Protein AF-A0A1H6U045-F1 (afdb_monomer_lite)

Radius of gyration: 19.2 Å; chains: 1; bounding box: 40×19×53 Å

Secondary structure (DSSP, 8-state):
-HHHHHHHHHHHHHHHHHHHHHHHHHHHHHHHHHHHHHHHHTT---TTHHHHHHHHHHHHHHHHHHHHHHHHHHHHHHHHHHHHTT--

Structure (mmCIF, N/CA/C/O backbone):
dat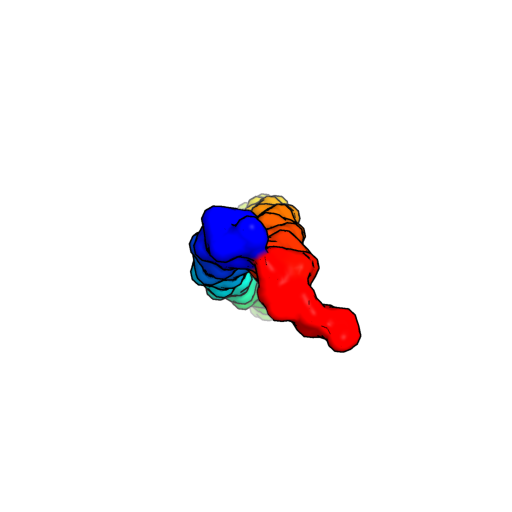a_AF-A0A1H6U045-F1
#
_entry.id   AF-A0A1H6U045-F1
#
loop_
_atom_site.group_PDB
_atom_site.id
_atom_site.type_symbol
_atom_site.label_atom_id
_atom_site.label_alt_id
_atom_site.label_comp_id
_atom_site.label_asym_id
_atom_site.label_entity_id
_atom_site.label_seq_id
_atom_site.pdbx_PDB_ins_code
_atom_site.Cartn_x
_atom_site.Cartn_y
_atom_site.Cartn_z
_atom_site.occupancy
_atom_site.B_iso_or_equiv
_atom_site.auth_seq_id
_atom_site.auth_comp_id
_atom_site.auth_asym_id
_atom_site.auth_atom_id
_atom_site.pdbx_PDB_model_num
ATOM 1 N N . MET A 1 1 ? 15.544 2.598 -25.382 1.00 65.75 1 MET A N 1
ATOM 2 C CA . MET A 1 1 ? 15.188 1.652 -24.297 1.00 65.75 1 MET A CA 1
ATOM 3 C C . MET A 1 1 ? 15.622 2.154 -22.918 1.00 65.75 1 MET A C 1
ATOM 5 O O . MET A 1 1 ? 14.876 1.949 -21.971 1.00 65.75 1 MET A O 1
ATOM 9 N N . GLU A 1 2 ? 16.737 2.884 -22.786 1.00 78.56 2 GLU A N 1
ATOM 10 C CA . GLU A 1 2 ? 17.192 3.436 -21.492 1.00 78.56 2 GLU A CA 1
ATOM 11 C C . GLU A 1 2 ? 16.183 4.361 -20.798 1.00 78.56 2 GLU A C 1
ATOM 13 O O . GLU A 1 2 ? 15.914 4.186 -19.615 1.00 78.56 2 GLU A O 1
ATOM 18 N N . THR A 1 3 ? 15.556 5.297 -21.518 1.00 84.56 3 THR A N 1
ATOM 19 C CA . THR A 1 3 ? 14.565 6.215 -20.925 1.00 84.56 3 THR A CA 1
ATOM 20 C C . THR A 1 3 ? 13.370 5.471 -20.321 1.00 84.56 3 THR A C 1
ATOM 22 O O . THR A 1 3 ? 12.916 5.815 -19.234 1.00 84.56 3 THR A O 1
ATOM 25 N N . LEU A 1 4 ? 12.893 4.411 -20.986 1.00 82.81 4 LEU A N 1
ATOM 26 C CA . LEU A 1 4 ? 11.799 3.567 -20.490 1.00 82.81 4 LEU A CA 1
ATOM 27 C C . LEU A 1 4 ? 12.216 2.812 -19.217 1.00 82.81 4 LEU A C 1
ATOM 29 O O . LEU A 1 4 ? 11.432 2.710 -18.277 1.00 82.81 4 LEU A O 1
ATOM 33 N N . SER A 1 5 ? 13.465 2.339 -19.171 1.00 84.62 5 SER A N 1
ATOM 34 C CA . SER A 1 5 ? 14.053 1.685 -17.997 1.00 84.62 5 SER A CA 1
ATOM 35 C C . SER A 1 5 ? 14.126 2.640 -16.799 1.00 84.62 5 SER A C 1
ATOM 37 O O . SER A 1 5 ? 13.661 2.308 -15.710 1.00 84.62 5 SER A O 1
ATOM 39 N N . ILE A 1 6 ? 14.609 3.868 -17.006 1.00 88.06 6 ILE A N 1
ATOM 40 C CA . ILE A 1 6 ? 14.695 4.892 -15.952 1.00 88.06 6 ILE A CA 1
ATOM 41 C C . ILE A 1 6 ? 13.300 5.249 -15.419 1.00 88.06 6 ILE A C 1
ATOM 43 O O . ILE A 1 6 ? 13.092 5.276 -14.206 1.00 88.06 6 ILE A O 1
ATOM 47 N N . ILE A 1 7 ? 12.322 5.468 -16.306 1.00 88.94 7 ILE A N 1
ATOM 48 C CA . ILE A 1 7 ? 10.935 5.764 -15.909 1.00 88.94 7 ILE A CA 1
ATOM 49 C C . ILE A 1 7 ? 10.332 4.592 -15.124 1.00 88.94 7 ILE A C 1
ATOM 51 O O . ILE A 1 7 ? 9.746 4.804 -14.059 1.00 88.94 7 ILE A O 1
ATOM 55 N N . GLY A 1 8 ? 10.515 3.359 -15.605 1.00 86.56 8 GLY A N 1
ATOM 56 C CA . GLY A 1 8 ? 10.058 2.150 -14.921 1.00 86.56 8 GLY A CA 1
ATOM 57 C C . GLY A 1 8 ? 10.657 2.015 -13.520 1.00 86.56 8 GLY A C 1
ATOM 58 O O . GLY A 1 8 ? 9.926 1.782 -12.557 1.00 86.56 8 GLY A O 1
ATOM 59 N N . MET A 1 9 ? 11.963 2.263 -13.378 1.00 88.62 9 MET A N 1
ATOM 60 C CA . MET A 1 9 ? 12.659 2.242 -12.089 1.00 88.62 9 MET A CA 1
ATOM 61 C C . MET A 1 9 ? 12.111 3.300 -11.121 1.00 88.62 9 MET A C 1
ATOM 63 O O . MET A 1 9 ? 11.824 2.980 -9.967 1.00 88.62 9 MET A O 1
ATOM 67 N N . ILE A 1 10 ? 11.910 4.541 -11.578 1.00 91.06 10 ILE A N 1
ATOM 68 C CA . ILE A 1 10 ? 11.358 5.620 -10.743 1.00 91.06 10 ILE A CA 1
ATOM 69 C C . ILE A 1 10 ? 9.937 5.273 -10.284 1.00 91.06 10 ILE A C 1
ATOM 71 O O . ILE A 1 10 ? 9.623 5.387 -9.097 1.00 91.06 10 ILE A O 1
ATOM 75 N N . MET A 1 11 ? 9.080 4.807 -11.197 1.00 89.31 11 MET A N 1
ATOM 76 C CA . MET A 1 11 ? 7.711 4.396 -10.867 1.00 89.31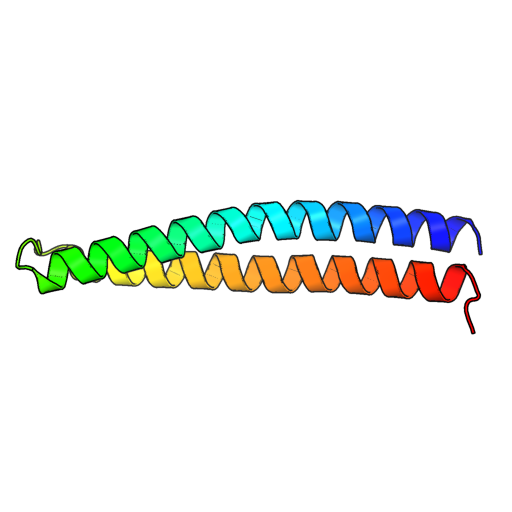 11 MET A CA 1
ATOM 77 C C . MET A 1 11 ? 7.677 3.223 -9.889 1.00 89.31 11 MET A C 1
ATOM 79 O O . MET A 1 11 ? 6.854 3.216 -8.973 1.00 89.31 11 MET A O 1
ATOM 83 N N . MET A 1 12 ? 8.583 2.259 -10.054 1.00 89.62 12 MET A N 1
ATOM 84 C CA . MET A 1 12 ? 8.726 1.116 -9.161 1.00 89.62 12 MET A CA 1
ATOM 85 C C . MET A 1 12 ? 9.096 1.572 -7.744 1.00 89.62 12 MET A C 1
ATOM 87 O O . MET A 1 12 ? 8.393 1.242 -6.789 1.00 89.62 12 MET A O 1
ATOM 91 N N . VAL A 1 13 ? 10.150 2.383 -7.604 1.00 90.12 13 VAL A N 1
ATOM 92 C CA . VAL A 1 13 ? 10.629 2.877 -6.301 1.00 90.12 13 VAL A CA 1
ATOM 93 C C . VAL A 1 13 ? 9.562 3.728 -5.610 1.00 90.12 13 VAL A C 1
ATOM 95 O O . VAL A 1 13 ? 9.218 3.470 -4.456 1.00 90.12 13 VAL A O 1
ATOM 98 N N . LEU A 1 14 ? 8.975 4.699 -6.315 1.00 90.06 14 LEU A N 1
ATOM 99 C CA . LEU A 1 14 ? 7.926 5.550 -5.748 1.00 90.06 14 LEU A CA 1
ATOM 100 C C . LEU A 1 14 ? 6.663 4.755 -5.401 1.00 90.06 14 LEU A C 1
ATOM 102 O O . LEU A 1 14 ? 6.047 5.014 -4.362 1.00 90.06 14 LEU A O 1
ATOM 106 N N . GLY A 1 15 ? 6.285 3.789 -6.240 1.00 88.75 15 GLY A N 1
ATOM 107 C CA . GLY A 1 15 ? 5.154 2.897 -6.010 1.00 88.75 15 GLY A CA 1
ATOM 108 C C . GLY A 1 15 ? 5.339 2.060 -4.747 1.00 88.75 15 GLY A C 1
ATOM 109 O O . GLY A 1 15 ? 4.461 2.071 -3.882 1.00 88.75 15 GLY A O 1
ATOM 110 N N . PHE A 1 16 ? 6.495 1.407 -4.590 1.00 88.31 16 PHE A N 1
ATOM 111 C CA . PHE A 1 16 ? 6.788 0.577 -3.419 1.00 88.31 16 PHE A CA 1
ATOM 112 C C . PHE A 1 16 ? 6.947 1.386 -2.131 1.00 88.31 16 PHE A C 1
ATOM 114 O O . PHE A 1 16 ? 6.394 0.980 -1.113 1.00 88.31 16 PHE A O 1
ATOM 121 N N . ILE A 1 17 ? 7.617 2.544 -2.156 1.00 93.44 17 ILE A N 1
ATOM 122 C CA . ILE A 1 17 ? 7.737 3.409 -0.966 1.00 93.44 17 ILE A CA 1
ATOM 123 C C . ILE A 1 17 ? 6.352 3.882 -0.506 1.00 93.44 17 ILE A C 1
ATOM 125 O O . ILE A 1 17 ? 6.021 3.800 0.679 1.00 93.44 17 ILE A O 1
ATOM 129 N N . ASN A 1 18 ? 5.503 4.326 -1.439 1.00 91.12 18 ASN A N 1
ATOM 130 C CA . ASN A 1 18 ? 4.137 4.725 -1.101 1.00 91.12 18 ASN A CA 1
ATOM 131 C C . ASN A 1 18 ? 3.298 3.540 -0.610 1.00 91.12 18 ASN A C 1
ATOM 133 O O . ASN A 1 18 ? 2.506 3.700 0.319 1.00 91.12 18 ASN A O 1
ATOM 137 N N . ALA A 1 19 ? 3.452 2.361 -1.216 1.00 91.25 19 ALA A N 1
ATOM 138 C CA . ALA A 1 19 ? 2.769 1.153 -0.772 1.00 91.25 19 ALA A CA 1
ATOM 139 C C . ALA A 1 19 ? 3.201 0.764 0.650 1.00 91.25 19 ALA A C 1
ATOM 141 O O . ALA A 1 19 ? 2.343 0.496 1.483 1.00 91.25 19 ALA A O 1
ATOM 142 N N . ALA A 1 20 ? 4.497 0.817 0.964 1.00 92.06 20 ALA A N 1
ATOM 143 C CA . ALA A 1 20 ? 5.014 0.542 2.302 1.00 92.06 20 ALA A CA 1
ATOM 144 C C . ALA A 1 20 ? 4.422 1.506 3.341 1.00 92.06 20 ALA A C 1
ATOM 146 O O . ALA A 1 20 ? 3.909 1.063 4.369 1.00 92.06 20 ALA A O 1
ATOM 147 N N . TRP A 1 21 ? 4.398 2.809 3.043 1.00 92.50 21 TRP A N 1
ATOM 148 C CA . TRP A 1 21 ? 3.804 3.811 3.931 1.00 92.50 21 TRP A CA 1
ATOM 149 C C . TRP A 1 21 ? 2.313 3.559 4.197 1.00 92.50 21 TRP A C 1
ATOM 151 O O . TRP A 1 21 ? 1.869 3.526 5.346 1.00 92.50 21 TRP A O 1
ATOM 161 N N . VAL A 1 22 ? 1.527 3.322 3.142 1.00 91.00 22 VAL A N 1
ATOM 162 C CA . VAL A 1 22 ? 0.092 3.021 3.278 1.00 91.00 22 VAL A CA 1
ATOM 163 C C . VAL A 1 22 ? -0.131 1.678 3.980 1.00 91.00 22 VAL A C 1
ATOM 165 O O . VAL A 1 22 ? -1.083 1.545 4.746 1.00 91.00 22 VAL A O 1
ATOM 168 N N . GLY A 1 23 ? 0.753 0.703 3.772 1.00 90.31 23 GLY A N 1
ATOM 169 C CA . GLY A 1 23 ? 0.731 -0.591 4.449 1.00 90.31 23 GLY A CA 1
ATOM 170 C C . GLY A 1 23 ? 0.918 -0.460 5.960 1.00 90.31 23 GLY A C 1
ATOM 171 O O . GLY A 1 23 ? 0.157 -1.055 6.719 1.00 90.31 23 GLY A O 1
ATOM 172 N N . ILE A 1 24 ? 1.854 0.383 6.407 1.00 92.94 24 ILE A N 1
ATOM 173 C CA . ILE A 1 24 ? 2.043 0.685 7.835 1.00 92.94 24 ILE A CA 1
ATOM 174 C C . ILE A 1 24 ? 0.765 1.298 8.423 1.00 92.94 24 ILE A C 1
ATOM 176 O O . ILE A 1 24 ? 0.272 0.831 9.450 1.00 92.94 24 ILE A O 1
ATOM 180 N N . LEU A 1 25 ? 0.179 2.293 7.748 1.00 89.44 25 LEU A N 1
ATOM 181 C CA . LEU A 1 25 ? -1.078 2.910 8.190 1.00 89.44 25 LEU A CA 1
ATOM 182 C C . LEU A 1 25 ? -2.230 1.899 8.248 1.00 89.44 25 LEU A C 1
ATOM 184 O O . LEU A 1 25 ? -3.038 1.939 9.176 1.00 89.44 25 LEU A O 1
ATOM 188 N N . TYR A 1 26 ? -2.302 0.983 7.281 1.00 89.94 26 TYR A N 1
ATOM 189 C CA . TYR A 1 26 ? -3.299 -0.084 7.262 1.00 89.94 26 TYR A CA 1
ATOM 190 C C . TYR A 1 26 ? -3.148 -1.020 8.468 1.00 89.94 26 TYR A C 1
ATOM 192 O O . TYR A 1 26 ? -4.142 -1.308 9.134 1.00 89.94 26 TYR A O 1
ATOM 200 N N . ILE A 1 27 ? -1.920 -1.432 8.803 1.00 89.56 27 ILE A N 1
ATOM 201 C CA . ILE A 1 27 ? -1.640 -2.272 9.978 1.00 89.56 27 ILE A CA 1
ATOM 202 C C . ILE A 1 27 ? -2.030 -1.544 11.269 1.00 89.56 27 ILE A C 1
ATOM 204 O O . ILE A 1 27 ? -2.701 -2.131 12.114 1.00 89.56 27 ILE A O 1
ATOM 208 N N . ILE A 1 28 ? -1.675 -0.263 11.412 1.00 88.94 28 ILE A N 1
ATOM 209 C CA . ILE A 1 28 ? -2.056 0.545 12.583 1.00 88.94 28 ILE A CA 1
ATOM 210 C C . ILE A 1 28 ? -3.582 0.629 12.706 1.00 88.94 28 ILE A C 1
ATOM 212 O O . ILE A 1 28 ? -4.132 0.406 13.785 1.00 88.94 28 ILE A O 1
ATOM 216 N N . SER A 1 29 ? -4.277 0.900 11.598 1.00 87.31 29 SER A N 1
ATOM 217 C CA . SER A 1 29 ? -5.741 0.963 11.560 1.00 87.31 29 SER A CA 1
ATOM 218 C C . SER A 1 29 ? -6.385 -0.374 11.943 1.00 87.31 29 SER A C 1
ATOM 220 O O . SER A 1 29 ? -7.365 -0.391 12.689 1.00 87.31 29 SER A O 1
ATOM 222 N N . LEU A 1 30 ? -5.818 -1.493 11.490 1.00 85.62 30 LEU A N 1
ATOM 223 C CA . LEU A 1 30 ? -6.312 -2.832 11.798 1.00 85.62 30 LEU A CA 1
ATOM 224 C C . LEU A 1 30 ? -6.068 -3.212 13.266 1.00 85.62 30 LEU A C 1
ATOM 226 O O . LEU A 1 30 ? -6.961 -3.764 13.910 1.00 85.62 30 LEU A O 1
ATOM 230 N N . SER A 1 31 ? -4.910 -2.847 13.821 1.00 85.06 31 SER A N 1
ATOM 231 C CA . SER A 1 31 ? -4.597 -3.005 15.246 1.00 85.06 31 SER A CA 1
ATOM 232 C C . SER A 1 31 ? -5.544 -2.195 16.131 1.00 85.06 31 SER A C 1
ATOM 234 O O . SER A 1 31 ? -6.060 -2.722 17.117 1.00 85.06 31 SER A O 1
ATOM 236 N N . ALA A 1 32 ? -5.833 -0.944 15.761 1.00 83.62 32 ALA A N 1
ATOM 237 C CA . ALA A 1 32 ? -6.798 -0.112 16.476 1.00 83.62 32 ALA A CA 1
ATOM 238 C C . ALA A 1 32 ? -8.203 -0.734 16.442 1.00 83.62 32 ALA A C 1
ATOM 240 O O . ALA A 1 32 ? -8.830 -0.888 17.487 1.00 83.62 32 ALA A O 1
ATOM 241 N N . PHE A 1 33 ? -8.661 -1.185 15.269 1.00 83.44 33 PHE A N 1
ATOM 242 C CA . PHE A 1 33 ? -9.948 -1.870 15.124 1.00 83.44 33 PHE A CA 1
ATOM 243 C C . PHE A 1 33 ? -10.033 -3.147 15.977 1.00 83.44 33 PHE A C 1
ATOM 245 O O . PHE A 1 33 ? -11.039 -3.384 16.653 1.00 83.44 33 PHE A O 1
ATOM 252 N N . ALA A 1 34 ? -8.972 -3.960 15.992 1.00 83.75 34 ALA A N 1
ATOM 253 C CA . ALA A 1 34 ? -8.893 -5.153 16.830 1.00 83.75 34 ALA A CA 1
ATOM 254 C C . ALA A 1 34 ? -8.949 -4.807 18.329 1.00 83.75 34 ALA A C 1
ATOM 256 O O . ALA A 1 34 ? -9.686 -5.456 19.074 1.00 83.75 34 ALA A O 1
ATOM 257 N N . GLY A 1 35 ? -8.242 -3.755 18.754 1.00 82.31 35 GLY A N 1
ATOM 258 C CA . GLY A 1 35 ? -8.285 -3.240 20.124 1.00 82.31 35 GLY A CA 1
ATOM 259 C C . GLY A 1 35 ? -9.681 -2.766 20.532 1.00 82.31 35 GLY A C 1
ATOM 260 O O . GLY A 1 35 ? -10.181 -3.155 21.588 1.00 82.31 35 GLY A O 1
ATOM 261 N N . THR A 1 36 ? -10.367 -2.010 19.671 1.00 81.44 36 THR A N 1
ATOM 262 C CA . THR A 1 36 ? -11.751 -1.566 19.910 1.00 81.44 36 THR A 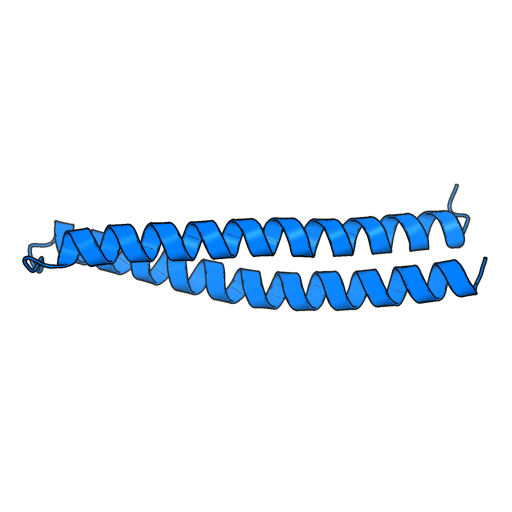CA 1
ATOM 263 C C . THR A 1 36 ? -12.713 -2.751 20.013 1.00 81.44 36 THR A C 1
ATOM 265 O O . THR A 1 36 ? -13.574 -2.779 20.894 1.00 81.44 36 THR A O 1
ATOM 268 N N . LYS A 1 37 ? -12.546 -3.776 19.168 1.00 81.38 37 LYS A N 1
ATOM 269 C CA . LYS A 1 37 ? -13.369 -4.993 19.214 1.00 81.38 37 LYS A CA 1
ATOM 270 C C . LYS A 1 37 ? -13.133 -5.797 20.496 1.00 81.38 37 LYS A C 1
ATOM 272 O O . LYS A 1 37 ? -14.085 -6.332 21.064 1.00 81.38 37 LYS A O 1
ATOM 277 N N . LEU A 1 38 ? -11.885 -5.866 20.960 1.00 83.25 38 LEU A N 1
ATOM 278 C CA . LEU A 1 38 ? -11.533 -6.523 22.216 1.00 83.25 38 LEU A CA 1
ATOM 279 C C . LEU A 1 38 ? -12.108 -5.760 23.415 1.00 83.25 38 LEU A C 1
ATOM 281 O O . LEU A 1 38 ? -12.748 -6.387 24.253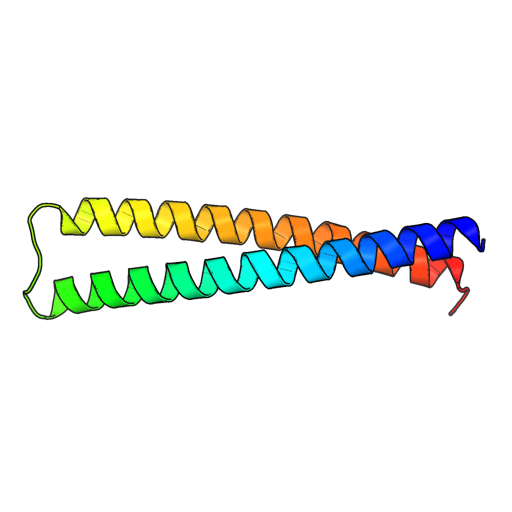 1.00 83.25 38 LEU A O 1
ATOM 285 N N . SER A 1 39 ? -11.997 -4.426 23.427 1.00 79.94 39 SER A N 1
ATOM 286 C CA . SER A 1 39 ? -12.634 -3.547 24.423 1.00 79.94 39 SER A CA 1
ATOM 287 C C . SER A 1 39 ? -14.152 -3.769 24.496 1.00 79.94 39 SER A C 1
ATOM 289 O O . SER A 1 39 ? -14.709 -3.947 25.579 1.00 79.94 39 SER A O 1
ATOM 291 N N . LYS A 1 40 ? -14.830 -3.886 23.342 1.00 80.00 40 LYS A N 1
ATOM 292 C CA . LYS A 1 40 ? -16.265 -4.211 23.311 1.00 80.00 40 LYS A CA 1
ATOM 293 C C . LYS A 1 40 ? -16.567 -5.562 23.970 1.00 80.00 40 LYS A C 1
ATOM 295 O O . LYS A 1 40 ? -17.542 -5.691 24.703 1.00 80.00 40 LYS A O 1
ATOM 300 N N . LYS A 1 41 ? -15.732 -6.572 23.709 1.00 80.94 41 LYS A N 1
ATOM 301 C CA . LYS A 1 41 ? -15.923 -7.943 24.207 1.00 80.94 41 LYS A CA 1
ATOM 302 C C . LYS A 1 41 ? -15.691 -8.073 25.715 1.00 80.94 41 LYS A C 1
ATOM 304 O O . LYS A 1 41 ? -16.349 -8.894 26.343 1.00 80.94 41 LYS A O 1
ATOM 309 N N . VAL A 1 42 ? -14.780 -7.287 26.289 1.00 84.94 42 VAL A N 1
ATOM 310 C CA . VAL A 1 42 ? -14.470 -7.313 27.733 1.00 84.94 42 VAL A CA 1
ATOM 311 C C . VAL A 1 42 ? -15.391 -6.419 28.572 1.00 84.94 42 VAL A C 1
ATOM 313 O O . VAL A 1 42 ? -15.168 -6.265 29.767 1.00 84.94 42 VAL A O 1
ATOM 316 N N . GLY A 1 43 ? -16.443 -5.850 27.972 1.00 76.38 43 GLY A N 1
ATOM 317 C CA . GLY A 1 43 ? -17.464 -5.084 28.690 1.00 76.38 43 GLY A CA 1
ATOM 318 C C . GLY A 1 43 ? -17.113 -3.617 28.942 1.00 76.38 43 GLY A C 1
ATOM 319 O O . GLY A 1 43 ? -17.892 -2.919 29.578 1.00 76.38 43 GLY A O 1
ATOM 320 N N . THR A 1 44 ? -16.000 -3.110 28.402 1.00 71.38 44 THR A N 1
ATOM 321 C CA . THR A 1 44 ? -15.638 -1.678 28.437 1.00 71.38 44 THR A CA 1
ATOM 322 C C . THR A 1 44 ? -16.232 -0.895 27.258 1.00 71.38 44 THR A C 1
ATOM 324 O O . THR A 1 44 ? -15.694 0.131 26.840 1.00 71.38 44 THR A O 1
ATOM 327 N N . ALA A 1 45 ? -17.326 -1.399 26.677 1.00 68.06 45 ALA A N 1
ATOM 328 C CA . ALA A 1 45 ? -18.016 -0.771 25.558 1.00 68.06 45 ALA A CA 1
ATOM 329 C C . ALA A 1 45 ? -18.764 0.490 26.013 1.00 68.06 45 ALA A C 1
ATOM 331 O O . ALA A 1 45 ? -19.429 0.484 27.045 1.00 68.06 45 ALA A O 1
ATOM 332 N N . ASN A 1 46 ? -18.692 1.544 25.207 1.00 69.31 46 ASN A N 1
ATOM 333 C CA . ASN A 1 46 ? -19.502 2.750 25.351 1.00 69.31 46 ASN A CA 1
ATOM 334 C C . ASN A 1 46 ? -20.575 2.779 24.244 1.00 69.31 46 ASN A C 1
ATOM 336 O O . ASN A 1 46 ? -20.445 2.067 23.244 1.00 69.31 46 ASN A O 1
ATOM 340 N N . GLU A 1 47 ? -21.591 3.638 24.354 1.00 72.81 47 GLU A N 1
ATOM 341 C CA . GLU A 1 47 ? -22.658 3.785 23.341 1.00 72.81 47 GLU A CA 1
ATOM 342 C C . GLU A 1 47 ? -22.113 4.069 21.929 1.00 72.81 47 GLU A C 1
ATOM 344 O O . GLU A 1 47 ? -22.699 3.660 20.932 1.00 72.81 47 GLU A O 1
ATOM 349 N N . LYS A 1 48 ? -20.940 4.710 21.833 1.00 77.12 48 LYS A N 1
ATOM 350 C CA . LYS A 1 48 ? -20.279 5.054 20.562 1.00 77.12 48 LYS A CA 1
ATOM 351 C C . LYS A 1 48 ? -19.337 3.977 20.015 1.00 77.12 48 LYS A C 1
ATOM 353 O O . LYS A 1 48 ? -18.728 4.168 18.965 1.00 77.12 48 LYS A O 1
ATOM 358 N N . THR A 1 49 ? -19.162 2.846 20.705 1.00 75.56 49 THR A N 1
ATOM 359 C CA . THR A 1 49 ? -18.202 1.808 20.287 1.00 75.56 49 THR A CA 1
ATOM 360 C C . THR A 1 49 ? -18.538 1.209 18.919 1.00 75.56 49 THR A C 1
ATOM 362 O O . THR A 1 49 ? -17.618 0.894 18.168 1.00 75.56 49 THR A O 1
ATOM 365 N N . A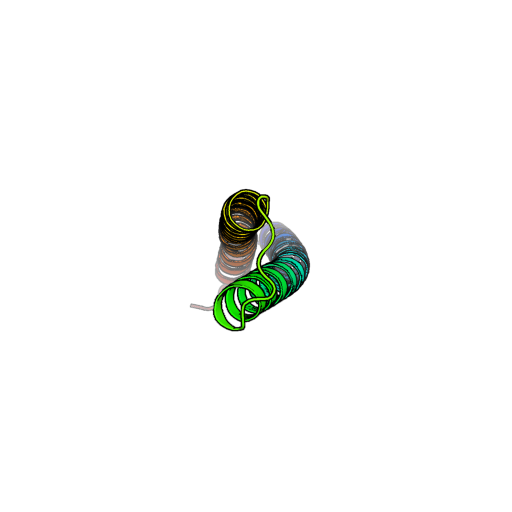SP A 1 50 ? -19.819 1.093 18.562 1.00 78.69 50 ASP A N 1
ATOM 366 C CA . ASP A 1 50 ? -20.225 0.606 17.236 1.00 78.69 50 ASP A CA 1
ATOM 367 C C . ASP A 1 50 ? -19.910 1.600 16.112 1.00 78.69 50 ASP A C 1
ATOM 369 O O . ASP A 1 50 ? -19.378 1.200 15.076 1.00 78.69 50 ASP A O 1
ATOM 373 N N . GLU A 1 51 ? -20.101 2.897 16.354 1.00 81.31 51 GLU A N 1
ATOM 374 C CA . GLU A 1 51 ? -19.734 3.957 15.408 1.00 81.31 51 GLU A CA 1
ATOM 375 C C . GLU A 1 51 ? -18.213 3.981 15.155 1.00 81.31 51 GLU A C 1
ATOM 377 O O . GLU A 1 51 ? -17.760 4.065 14.010 1.00 81.31 51 GLU A O 1
ATOM 382 N N . TYR A 1 52 ? -17.400 3.812 16.207 1.00 79.69 52 TYR A N 1
ATOM 383 C CA . TYR A 1 52 ? -15.941 3.712 16.070 1.00 79.69 52 TYR A CA 1
ATOM 384 C C . TYR A 1 52 ? -15.494 2.453 15.316 1.00 79.69 52 TYR A C 1
ATOM 386 O O . TYR A 1 52 ? -14.503 2.494 14.581 1.00 79.69 52 TYR A O 1
ATOM 394 N N . LEU A 1 53 ? -16.214 1.336 15.460 1.00 82.56 53 LEU A N 1
ATOM 395 C CA . LEU A 1 53 ? -15.939 0.118 14.696 1.00 82.56 53 LEU A CA 1
ATOM 396 C C . LEU A 1 53 ? -16.279 0.302 13.212 1.00 82.56 53 LEU A C 1
ATOM 398 O O . LEU A 1 53 ? -15.487 -0.110 12.359 1.00 82.56 53 LEU A O 1
ATOM 402 N N . GLU A 1 54 ? -17.399 0.945 12.881 1.00 85.06 54 GLU A N 1
ATOM 403 C CA . GLU A 1 54 ? -17.740 1.259 11.488 1.00 85.06 54 GLU A CA 1
ATOM 404 C C . GLU A 1 54 ? -16.749 2.239 10.852 1.00 85.06 54 GLU A C 1
ATOM 406 O O . GLU A 1 54 ? -16.269 1.984 9.740 1.00 85.06 54 GLU A O 1
ATOM 411 N N . GLN A 1 55 ? -16.360 3.302 11.563 1.00 84.19 55 GLN A N 1
ATOM 412 C CA . GLN A 1 55 ? -15.317 4.219 11.092 1.00 84.19 55 GLN A CA 1
ATOM 413 C C . GLN A 1 55 ? -13.982 3.500 10.887 1.00 84.19 55 GLN A C 1
ATOM 415 O O . GLN A 1 55 ? -13.375 3.634 9.823 1.00 84.19 55 GLN A O 1
ATOM 420 N N . GLY A 1 56 ? -13.540 2.697 11.859 1.00 83.38 56 GLY A N 1
ATOM 421 C CA . GLY A 1 56 ? -12.298 1.929 11.758 1.00 83.38 56 GLY A CA 1
ATOM 422 C C . GLY A 1 56 ? -12.301 0.972 10.565 1.00 83.38 56 GLY A C 1
ATOM 423 O O . GLY A 1 56 ? -11.317 0.897 9.825 1.00 83.38 56 GLY A O 1
ATOM 424 N N . LYS A 1 57 ? -13.433 0.305 10.310 1.00 85.12 57 LYS A N 1
ATOM 425 C CA . LYS A 1 57 ? -13.620 -0.559 9.139 1.00 85.12 57 LYS A CA 1
ATOM 426 C C . LYS A 1 57 ? -13.547 0.234 7.834 1.00 85.12 57 LYS A C 1
ATOM 428 O O . LYS A 1 57 ? -12.852 -0.190 6.914 1.00 85.12 57 LYS A O 1
ATOM 433 N N . SER A 1 58 ? -14.225 1.378 7.750 1.00 87.81 58 SER A N 1
ATOM 434 C CA . SER A 1 58 ? -14.212 2.242 6.561 1.00 87.81 58 SER A CA 1
ATOM 435 C C . SER A 1 58 ? -12.807 2.781 6.257 1.00 87.81 58 SER A C 1
ATOM 437 O O . SER A 1 58 ? -12.333 2.682 5.122 1.00 87.81 58 SER A O 1
ATOM 439 N N . ILE A 1 59 ? -12.092 3.256 7.283 1.00 87.12 59 ILE A N 1
ATOM 440 C CA . ILE A 1 59 ? -10.709 3.745 7.175 1.00 87.12 59 ILE A CA 1
ATOM 441 C C . ILE A 1 59 ? -9.777 2.624 6.710 1.00 87.12 59 ILE A C 1
ATOM 443 O O . ILE A 1 59 ? -9.032 2.808 5.745 1.00 87.12 59 ILE A O 1
ATOM 447 N N . SER A 1 60 ? -9.851 1.451 7.345 1.00 87.31 60 SER A N 1
ATOM 448 C CA . SER A 1 60 ? -9.042 0.285 6.982 1.00 87.31 60 SER A CA 1
ATOM 449 C C . SER A 1 60 ? -9.285 -0.130 5.526 1.00 87.31 60 SER A C 1
ATOM 451 O O . SER A 1 60 ? -8.335 -0.302 4.763 1.00 87.31 60 SER A O 1
ATOM 453 N N . ASN A 1 61 ? -10.546 -0.179 5.087 1.00 91.19 61 ASN A N 1
ATOM 454 C CA . ASN A 1 61 ? -10.893 -0.542 3.712 1.00 91.19 61 ASN A CA 1
ATOM 455 C C . ASN A 1 61 ? -10.420 0.517 2.693 1.00 91.19 61 ASN A C 1
ATOM 457 O O . ASN A 1 61 ? -9.934 0.189 1.608 1.00 91.19 61 ASN A O 1
ATOM 461 N N . GLY A 1 62 ? -10.496 1.801 3.056 1.00 91.56 62 GLY A N 1
ATOM 462 C CA . GLY A 1 62 ? -9.947 2.897 2.257 1.00 91.56 62 GLY A CA 1
ATOM 463 C C . GLY A 1 62 ? -8.423 2.822 2.115 1.00 91.56 62 GLY A C 1
ATOM 464 O O . GLY A 1 62 ? -7.892 3.033 1.020 1.00 91.56 62 GLY A O 1
ATOM 465 N N . LEU A 1 63 ? -7.716 2.481 3.194 1.00 90.00 63 LEU A N 1
ATOM 466 C CA . LEU A 1 63 ? -6.268 2.264 3.186 1.00 90.00 63 LEU A CA 1
ATOM 467 C C . LEU A 1 63 ? -5.885 1.031 2.361 1.00 90.00 63 LEU A C 1
ATOM 469 O O . LEU A 1 63 ? -4.954 1.118 1.564 1.00 90.00 63 LEU A O 1
ATOM 473 N N . LEU A 1 64 ? -6.642 -0.064 2.458 1.00 90.81 64 LEU A N 1
ATOM 474 C CA . LEU A 1 64 ? -6.440 -1.259 1.634 1.00 90.81 64 LEU A CA 1
ATOM 475 C C . LEU A 1 64 ? -6.588 -0.943 0.141 1.00 90.81 64 LEU A C 1
ATOM 477 O O . LEU A 1 64 ? -5.727 -1.301 -0.662 1.00 90.81 64 LEU A O 1
ATOM 481 N N . LYS A 1 65 ? -7.638 -0.209 -0.243 1.00 92.62 65 LYS A N 1
ATOM 482 C CA . LYS A 1 65 ? -7.837 0.210 -1.637 1.00 92.62 65 LYS A CA 1
ATOM 483 C C . LYS A 1 65 ? -6.678 1.079 -2.131 1.00 92.62 65 LYS A C 1
ATOM 485 O O . LYS A 1 65 ? -6.196 0.879 -3.245 1.00 92.62 65 LYS A O 1
ATOM 490 N N . LYS A 1 66 ? -6.200 2.020 -1.307 1.00 91.19 66 LYS A N 1
ATOM 491 C CA . LYS A 1 66 ? -5.011 2.829 -1.625 1.00 91.19 66 LYS A CA 1
ATOM 492 C C . LYS A 1 66 ? -3.767 1.950 -1.777 1.00 91.19 66 LYS A C 1
ATOM 494 O O . LYS A 1 66 ? -3.021 2.153 -2.728 1.00 91.19 66 LYS A O 1
ATOM 499 N N . LEU A 1 67 ? -3.566 0.972 -0.895 1.00 91.25 67 LEU A N 1
ATOM 500 C CA . LEU A 1 67 ? -2.438 0.043 -0.948 1.00 91.25 67 LEU A CA 1
ATOM 501 C C . LEU A 1 67 ? -2.419 -0.743 -2.265 1.00 91.25 67 LEU A C 1
ATOM 503 O O . LEU A 1 67 ? -1.394 -0.763 -2.941 1.00 91.25 67 LEU A O 1
ATOM 507 N N . ILE A 1 68 ? -3.562 -1.309 -2.666 1.00 91.94 68 ILE A N 1
ATOM 508 C CA . ILE A 1 68 ? -3.712 -2.047 -3.931 1.00 91.94 68 ILE A CA 1
ATOM 509 C C . ILE A 1 68 ? -3.344 -1.156 -5.122 1.00 91.94 68 ILE A C 1
ATOM 511 O O . ILE A 1 68 ? -2.564 -1.566 -5.977 1.00 91.94 68 ILE A O 1
ATOM 515 N N . TRP A 1 69 ? -3.838 0.085 -5.159 1.00 90.69 69 TRP A N 1
ATOM 516 C CA . TRP A 1 69 ? -3.494 1.028 -6.228 1.00 90.69 69 TRP A CA 1
ATOM 517 C C . TRP A 1 69 ? -2.002 1.369 -6.270 1.00 90.69 69 TRP A C 1
ATOM 519 O O . TRP A 1 69 ? -1.422 1.448 -7.352 1.00 90.69 69 TRP A O 1
ATOM 529 N N . ARG A 1 70 ? -1.358 1.563 -5.112 1.00 89.69 70 ARG A N 1
ATOM 530 C CA . ARG A 1 70 ? 0.087 1.846 -5.052 1.00 89.69 70 ARG A CA 1
ATOM 531 C C . ARG A 1 70 ? 0.922 0.645 -5.491 1.00 89.69 70 ARG A C 1
ATOM 533 O O . ARG A 1 70 ? 1.892 0.832 -6.221 1.00 89.69 70 ARG A O 1
ATOM 540 N N . LEU A 1 71 ? 0.513 -0.568 -5.119 1.00 90.94 71 LEU A N 1
ATOM 541 C CA . LEU A 1 71 ? 1.138 -1.801 -5.594 1.00 90.94 71 LEU A CA 1
ATOM 542 C C . LEU A 1 71 ? 0.970 -1.972 -7.104 1.00 90.94 71 LEU A C 1
ATOM 544 O O . LEU A 1 71 ? 1.944 -2.289 -7.776 1.00 90.94 71 LEU A O 1
ATOM 548 N N . ALA A 1 72 ? -0.215 -1.694 -7.654 1.00 91.44 72 ALA A N 1
ATOM 549 C CA . ALA A 1 72 ? -0.438 -1.746 -9.097 1.00 91.44 72 ALA A CA 1
ATOM 550 C C . ALA A 1 72 ? 0.533 -0.822 -9.851 1.00 91.44 72 ALA A C 1
ATOM 552 O O . ALA A 1 72 ? 1.164 -1.254 -10.809 1.00 91.44 72 ALA A O 1
ATOM 553 N N . ILE A 1 73 ? 0.736 0.413 -9.377 1.00 90.00 73 ILE A N 1
ATOM 554 C CA . ILE A 1 73 ? 1.717 1.343 -9.966 1.00 90.00 73 ILE A CA 1
ATOM 555 C C . ILE A 1 73 ? 3.144 0.782 -9.874 1.00 90.00 73 ILE A C 1
ATOM 557 O O . ILE A 1 73 ? 3.890 0.856 -10.850 1.00 90.00 73 ILE A O 1
ATOM 561 N N . ALA A 1 74 ? 3.515 0.207 -8.726 1.00 89.81 74 ALA A N 1
ATOM 562 C CA . ALA A 1 74 ? 4.836 -0.384 -8.525 1.00 89.81 74 ALA A CA 1
ATOM 563 C C . ALA A 1 74 ? 5.093 -1.552 -9.492 1.00 89.81 74 ALA A C 1
ATOM 565 O O . ALA A 1 74 ? 6.145 -1.604 -10.130 1.00 89.81 74 ALA A O 1
ATOM 566 N N . PHE A 1 75 ? 4.111 -2.445 -9.656 1.00 92.25 75 PHE A N 1
ATOM 567 C CA . PHE A 1 75 ? 4.192 -3.574 -10.582 1.00 92.25 75 PHE A CA 1
ATOM 568 C C . PHE A 1 75 ? 4.209 -3.132 -12.043 1.00 92.25 75 PHE A C 1
ATOM 570 O O . PHE A 1 75 ? 4.978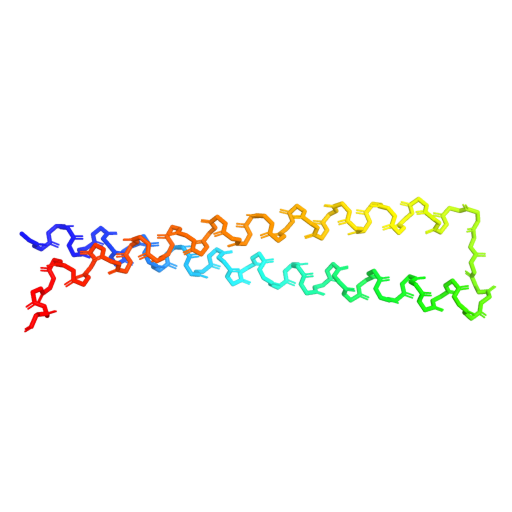 -3.686 -12.822 1.00 92.25 75 PHE A O 1
ATOM 577 N N . THR A 1 76 ? 3.444 -2.106 -12.423 1.00 91.00 76 THR A N 1
ATOM 578 C CA . THR A 1 76 ? 3.522 -1.537 -13.776 1.00 91.00 76 THR A CA 1
ATOM 579 C C . THR A 1 76 ? 4.902 -0.925 -14.042 1.00 91.00 76 THR A C 1
ATOM 581 O O . THR A 1 76 ? 5.466 -1.127 -15.116 1.00 91.00 76 THR A O 1
ATOM 584 N N . GLY A 1 77 ? 5.480 -0.219 -13.063 1.00 88.38 77 GLY A N 1
ATOM 585 C CA . GLY A 1 77 ? 6.848 0.304 -13.147 1.00 88.38 77 GLY A CA 1
ATOM 586 C C . GLY A 1 77 ? 7.889 -0.806 -13.306 1.00 88.38 77 GLY A C 1
ATOM 587 O O . GLY A 1 77 ? 8.752 -0.724 -14.181 1.00 88.38 77 GLY A O 1
ATOM 588 N N . TRP A 1 78 ? 7.758 -1.886 -12.531 1.00 88.69 78 TRP A N 1
ATOM 589 C CA . TRP A 1 78 ? 8.609 -3.068 -12.669 1.00 88.69 78 TRP A CA 1
ATOM 590 C C . TRP A 1 78 ? 8.449 -3.714 -14.049 1.00 88.69 78 TRP A C 1
ATOM 592 O O . TRP A 1 78 ? 9.447 -3.953 -14.723 1.00 88.69 78 TRP A O 1
ATOM 602 N N . LEU A 1 79 ? 7.222 -3.937 -14.522 1.00 88.81 79 LEU A N 1
ATOM 603 C CA . LEU A 1 79 ? 6.979 -4.529 -15.838 1.00 88.81 79 LEU A CA 1
ATOM 604 C C . LEU A 1 79 ? 7.643 -3.702 -16.952 1.00 88.81 79 LEU A C 1
ATOM 606 O O . LEU A 1 79 ? 8.340 -4.257 -17.799 1.00 88.81 79 LEU A O 1
ATOM 610 N N . MET A 1 80 ? 7.509 -2.372 -16.906 1.00 87.00 80 MET A N 1
ATOM 611 C CA . MET A 1 80 ? 8.189 -1.473 -17.844 1.00 87.00 80 MET A CA 1
ATOM 612 C C . MET A 1 80 ? 9.715 -1.585 -17.763 1.00 87.00 80 MET A C 1
ATOM 614 O O . MET A 1 80 ? 10.371 -1.678 -18.799 1.00 87.00 80 MET A O 1
ATOM 618 N N . PHE A 1 81 ? 10.285 -1.620 -16.556 1.00 85.19 81 PHE A N 1
ATOM 619 C CA . PHE A 1 81 ? 11.724 -1.806 -16.357 1.00 85.19 81 PHE A CA 1
ATOM 620 C C . PHE A 1 81 ? 12.215 -3.158 -16.899 1.00 85.19 81 PHE A C 1
ATOM 622 O O . PHE A 1 81 ? 13.258 -3.233 -17.550 1.00 85.19 81 PHE A O 1
ATOM 629 N N . TYR A 1 82 ? 11.453 -4.227 -16.671 1.00 85.69 82 TYR A N 1
ATOM 630 C CA . TYR A 1 82 ? 11.789 -5.579 -17.108 1.00 85.69 82 TYR A CA 1
ATOM 631 C C . TYR A 1 82 ? 11.791 -5.702 -18.639 1.00 85.69 82 TYR A C 1
ATOM 633 O O . TYR A 1 82 ? 12.762 -6.190 -19.214 1.00 85.69 82 TYR A O 1
ATOM 641 N N . ILE A 1 83 ? 10.766 -5.162 -19.310 1.00 86.88 83 ILE A N 1
ATOM 642 C CA . ILE A 1 83 ? 10.701 -5.107 -20.781 1.00 86.88 83 ILE A CA 1
ATOM 643 C C . ILE A 1 83 ? 11.838 -4.239 -21.342 1.00 86.88 83 ILE A C 1
ATOM 645 O O . ILE A 1 83 ? 12.494 -4.622 -22.308 1.00 86.88 83 ILE A O 1
ATOM 649 N N . ALA A 1 84 ? 12.113 -3.087 -20.721 1.00 84.81 84 ALA A N 1
ATOM 650 C CA . ALA A 1 84 ? 13.151 -2.161 -21.176 1.00 84.81 84 ALA A CA 1
ATOM 651 C C . ALA A 1 84 ? 14.577 -2.725 -21.065 1.00 84.81 84 ALA A C 1
ATOM 653 O O . ALA A 1 84 ? 15.456 -2.319 -21.825 1.00 84.81 84 ALA A O 1
ATOM 654 N N . THR A 1 85 ? 14.818 -3.622 -20.105 1.00 80.12 85 THR A N 1
ATOM 655 C CA . THR A 1 85 ? 16.135 -4.227 -19.852 1.00 80.12 85 THR A CA 1
ATOM 656 C C . THR A 1 85 ? 16.384 -5.503 -20.655 1.00 80.12 85 THR A C 1
ATOM 658 O O . THR A 1 85 ? 17.471 -6.067 -20.556 1.00 80.12 85 THR A O 1
ATOM 661 N N . GLY A 1 86 ? 15.426 -5.939 -21.483 1.00 67.12 86 GLY A N 1
ATOM 662 C CA . GLY A 1 86 ? 15.625 -7.027 -22.444 1.00 67.12 86 GLY A CA 1
ATOM 663 C C . GLY A 1 86 ? 15.924 -8.388 -21.814 1.00 67.12 86 GLY A C 1
ATOM 664 O O . GLY A 1 86 ? 16.501 -9.239 -22.483 1.00 67.12 86 GLY A O 1
ATOM 665 N N . ARG A 1 87 ? 15.557 -8.608 -20.543 1.00 61.28 87 ARG A N 1
ATOM 666 C CA . ARG A 1 87 ? 15.628 -9.935 -19.917 1.00 61.28 87 ARG A CA 1
ATOM 667 C C . ARG A 1 87 ? 14.503 -10.816 -20.480 1.00 61.28 87 ARG A C 1
ATOM 669 O O . ARG A 1 87 ? 13.435 -10.887 -19.882 1.00 61.28 87 ARG A O 1
ATOM 676 N N . PHE A 1 88 ? 14.757 -11.428 -21.635 1.00 53.59 88 PHE A N 1
ATOM 677 C CA . PHE A 1 88 ? 14.039 -12.577 -22.197 1.00 53.59 88 PHE A CA 1
ATOM 678 C C . PHE A 1 88 ? 14.965 -13.793 -22.204 1.00 53.59 88 PHE A C 1
ATOM 680 O O . PHE A 1 88 ? 16.184 -13.592 -22.412 1.00 53.59 88 PHE A O 1
#

Sequence (88 aa):
METLSIIGMIMMVLGFINAAWVGILYIISLSAFAGTKLSKKVGTANEKTDEYLEQGKSISNGLLKKLIWRLAIAFTGWLMFYIATGRF

Organism: NCBI:txid402734

Foldseek 3Di:
DVVLLVQLVVQLVQLVVQLVVLVVVLVVLVVVLVVLVVCVVVPVDDPCSVVSNVVSVVSNVVSVVSNVVSVVSNVSSVVSNCVVVPPD

pLDDT: mean 84.98, std 7.48, range [53.59, 93.44]